Protein 9E7Q (pdb70)

Solvent-accessible surface area: 4250 Å² total; per-residue (Å²): 134,116,87,45,92,80,35,144,90,18,74,76,85,4,35,92,2,104,115,122,32,115,242,207,74,54,117,96,83,116,94,58,47,79,98,2,30,102,8,125,102,71,5,94,170,76,70,77,117,140

Sequence (50 aa):
DVESVNQKLDDVIAALARIEADRVESVNQKLDDVIAALARIEADRKNSNE

Radius of gyration: 12.18 Å; Cα contacts (8 Å, |Δi|>4): 29; chains: 2; bounding box: 19×40×23 Å

Foldseek 3Di:
DVVVVVVVVVVVVVVVVVVVVVD/DDDPVRVVVVVVVVVVVVVCVVVVVVD

Secondary structure (DSSP, 8-state):
-HHHHHHHHHHHHHHHHHHHHT-/---HHHHHHHHHHHHHHHHHHHHHHH-

B-factor: mean 26.49, std 18.0, range [9.79, 80.51]

Structure (mmCIF, N/CA/C/O backbone):
data_9E7Q
#
_entry.id   9E7Q
#
_cell.length_a   76.564
_cell.length_b   76.564
_cell.length_c   76.564
_cell.angle_alpha   90.000
_cell.angle_beta   90.000
_cell.angle_gamma   90.000
#
_symmetry.space_group_name_H-M   'P 41 3 2'
#
loop_
_entity.id
_entity.type
_entity.pdbx_description
1 polymer 'FHA domain-containing protein'
2 non-polymer 'SULFATE ION'
3 water water
#
loop_
_atom_site.group_PDB
_atom_site.id
_atom_site.type_symbol
_atom_site.label_atom_id
_atom_site.label_alt_id
_atom_site.label_comp_id
_atom_site.label_asym_id
_atom_site.label_entity_id
_atom_site.label_seq_id
_atom_site.pdbx_PDB_ins_code
_atom_site.Cartn_x
_atom_site.Cartn_y
_atom_site.Cartn_z
_atom_site.occupancy
_atom_site.B_iso_or_equiv
_atom_site.auth_seq_id
_atom_site.auth_comp_id
_atom_site.auth_asym_id
_atom_site.auth_atom_id
_atom_site.pdbx_PDB_model_num
ATOM 1 N N . ASP A 1 3 ? 51.03249 57.22645 67.34953 1.000 44.56080 522 ASP A N 1
ATOM 2 C CA . ASP A 1 3 ? 49.86966 57.32806 68.22281 1.000 43.65563 522 ASP A CA 1
ATOM 3 C C . ASP A 1 3 ? 48.72416 56.41083 67.79384 1.000 37.64995 522 ASP A C 1
ATOM 4 O O . ASP A 1 3 ? 48.85752 55.60363 66.86509 1.000 35.39499 522 ASP A O 1
ATOM 9 N N . VAL A 1 4 ? 47.57810 56.57127 68.46504 1.000 37.02458 523 VAL A N 1
ATOM 10 C CA . VAL A 1 4 ? 46.42436 55.71775 68.18815 1.000 34.09069 523 VAL A CA 1
ATOM 11 C C . VAL A 1 4 ? 45.97524 55.87264 66.74010 1.000 29.08142 523 VAL A C 1
ATOM 12 O O . VAL A 1 4 ? 45.61307 54.88896 66.08255 1.000 29.52924 523 VAL A O 1
ATOM 16 N N . GLU A 1 5 ? 46.01367 57.09653 66.21132 1.000 30.00365 524 GLU A N 1
ATOM 17 C CA . GLU A 1 5 ? 45.64007 57.30584 64.81604 1.000 28.59520 524 GLU A CA 1
ATOM 18 C C . GLU A 1 5 ? 46.54621 56.52309 63.86593 1.000 25.93767 524 GLU A C 1
ATOM 19 O O . GLU A 1 5 ? 46.06621 55.87087 62.93868 1.000 23.98420 524 GLU A O 1
ATOM 25 N N . SER A 1 6 ? 47.86180 56.57275 64.08932 1.000 25.27175 525 SER A N 1
ATOM 26 C CA . SER A 1 6 ? 48.79291 55.83906 63.23844 1.000 24.52527 525 SER A CA 1
ATOM 27 C C . SER A 1 6 ? 48.54280 54.33120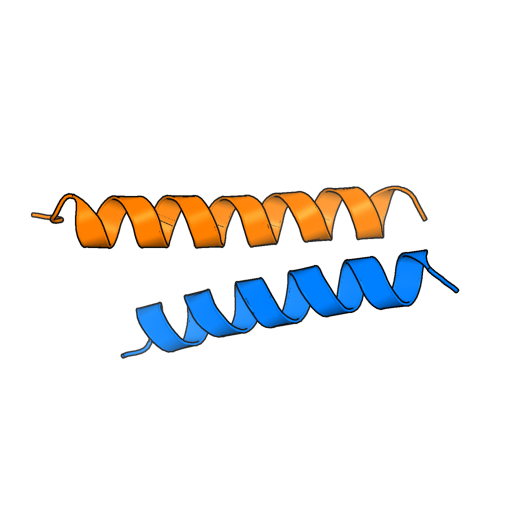 63.32716 1.000 19.21816 525 SER A C 1
ATOM 28 O O . SER A 1 6 ? 48.55860 53.61803 62.30942 1.000 19.07175 525 SER A O 1
ATOM 31 N N . VAL A 1 7 ? 48.29496 53.82317 64.53329 1.000 20.24151 526 VAL A N 1
ATOM 32 C CA . VAL A 1 7 ? 48.00397 52.40195 64.68596 1.000 18.47174 526 VAL A CA 1
ATOM 33 C C . VAL A 1 7 ? 46.75915 5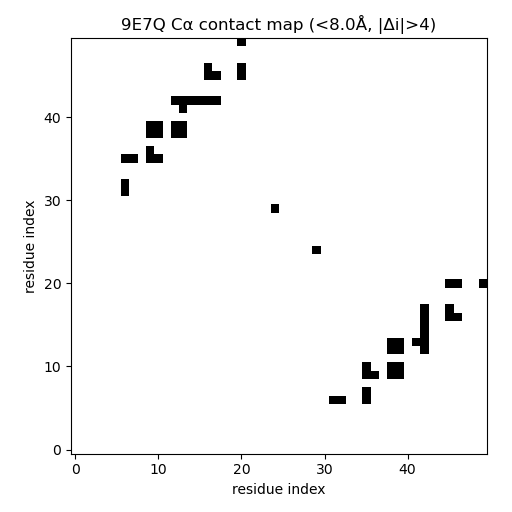2.02246 63.88270 1.000 17.97093 526 VAL A C 1
ATOM 34 O O . VAL A 1 7 ? 46.73910 51.01070 63.16153 1.000 15.88238 526 VAL A O 1
ATOM 38 N N . ASN A 1 8 ? 45.70309 52.83985 63.99188 1.000 17.92891 527 ASN A N 1
ATOM 39 C CA . ASN A 1 8 ? 44.46945 52.58112 63.26552 1.000 17.43884 527 ASN A CA 1
ATOM 40 C C . ASN A 1 8 ? 44.71501 52.58092 61.76597 1.000 16.96170 527 ASN A C 1
ATOM 41 O O . ASN A 1 8 ? 44.21400 51.70629 61.05997 1.000 16.20845 527 ASN A O 1
ATOM 46 N N . GLN A 1 9 ? 45.50989 53.53857 61.27599 1.000 17.36124 528 GLN A N 1
ATOM 47 C CA . GLN A 1 9 ? 45.73224 53.66269 59.84253 1.000 16.45429 528 GLN A CA 1
ATOM 48 C C . GLN A 1 9 ? 46.53518 52.48256 59.32467 1.000 14.30500 528 GLN A C 1
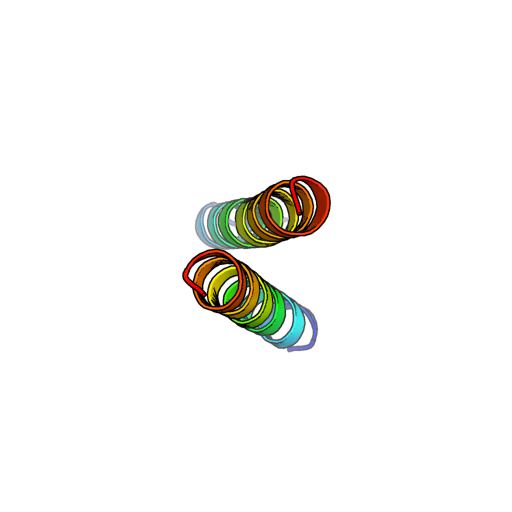ATOM 49 O O . GLN A 1 9 ? 46.24226 51.96003 58.24448 1.000 14.86762 528 GLN A O 1
ATOM 55 N N . LYS A 1 10 ? 47.52854 52.01643 60.08772 1.000 15.01688 529 LYS A N 1
ATOM 56 C CA . LYS A 1 10 ? 48.26005 50.83309 59.64929 1.000 14.23061 529 LYS A CA 1
ATOM 57 C C . LYS A 1 10 ? 47.36917 49.60414 59.67012 1.000 13.28825 529 LYS A C 1
ATOM 58 O O . LYS A 1 10 ? 47.44341 48.76778 58.75608 1.000 13.03043 529 LYS A O 1
ATOM 64 N N . LEU A 1 11 ? 46.52153 49.46515 60.70308 1.000 12.83619 530 LEU A N 1
ATOM 65 C CA . LEU A 1 11 ? 45.59211 48.33664 60.71763 1.000 11.40337 530 LEU A CA 1
ATOM 66 C C . LEU A 1 11 ? 44.64364 48.37945 59.52413 1.000 12.18593 530 LEU A C 1
ATOM 67 O O . LEU A 1 11 ? 44.28134 47.33429 58.99289 1.000 12.33888 530 LEU A O 1
ATOM 72 N N . ASP A 1 12 ? 44.22380 49.57338 59.08834 1.000 12.48929 531 ASP A N 1
ATOM 73 C CA . ASP A 1 12 ? 43.38289 49.65712 57.89216 1.000 12.21408 531 ASP A CA 1
ATOM 74 C C . 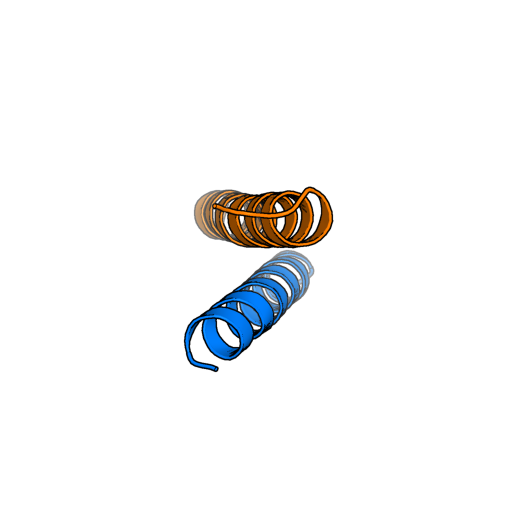ASP A 1 12 ? 44.12442 49.10489 56.66945 1.000 12.72335 531 ASP A C 1
ATOM 75 O O . ASP A 1 12 ? 43.53368 48.37839 55.85945 1.000 11.80586 531 ASP A O 1
ATOM 80 N N . ASP A 1 13 ? 45.42481 49.42283 56.51888 1.000 11.97729 532 ASP A N 1
ATOM 81 C CA . ASP A 1 13 ? 46.19217 48.83444 55.42173 1.000 11.79337 532 ASP A CA 1
ATOM 82 C C . ASP A 1 13 ? 46.25226 47.32414 55.54856 1.000 10.69022 532 ASP A C 1
ATOM 83 O O . ASP A 1 13 ? 46.11363 46.60579 54.54903 1.000 12.28469 532 ASP A O 1
ATOM 88 N N . VAL A 1 14 ? 46.47061 46.83023 56.76847 1.000 11.12427 533 VAL A N 1
ATOM 89 C CA . VAL A 1 14 ? 46.52400 45.38030 57.02998 1.000 11.41194 533 VAL A CA 1
ATOM 90 C C . VAL A 1 14 ? 45.22245 44.71370 56.59439 1.000 10.77699 533 VAL A C 1
ATOM 91 O O . VAL A 1 14 ? 45.22480 43.68398 55.91064 1.000 11.49903 533 VAL A O 1
ATOM 95 N N . ILE A 1 15 ? 44.09355 45.30308 56.97205 1.000 11.09650 534 ILE A N 1
ATOM 96 C CA . ILE A 1 15 ? 42.77536 44.72774 56.66589 1.000 11.97769 534 ILE A CA 1
ATOM 97 C C . ILE A 1 15 ? 42.47067 44.74787 55.16980 1.000 12.24169 534 ILE A C 1
ATOM 98 O O . ILE A 1 15 ? 41.87799 43.79627 54.63637 1.000 11.99556 534 ILE A O 1
ATOM 103 N N . ALA A 1 16 ? 42.92655 45.78204 54.45109 1.000 11.16530 535 ALA A N 1
ATOM 104 C CA . ALA A 1 16 ? 42.76585 45.79270 52.99855 1.000 11.64196 535 ALA A CA 1
ATOM 105 C C . ALA A 1 16 ? 43.59993 44.68337 52.34396 1.000 11.26388 535 ALA A C 1
ATOM 106 O O . ALA A 1 16 ? 43.12877 44.00812 51.41171 1.000 11.84590 535 ALA A O 1
ATOM 108 N N . ALA A 1 17 ? 44.84428 44.48424 52.79772 1.000 11.17529 536 ALA A N 1
ATOM 109 C CA . ALA A 1 17 ? 45.64693 43.41142 52.23621 1.000 10.17068 536 ALA A CA 1
ATOM 110 C C . ALA A 1 17 ? 45.00813 42.05570 52.51405 1.000 11.33969 536 ALA A C 1
ATOM 111 O O . ALA A 1 17 ? 44.95361 41.19748 51.61539 1.000 11.60930 536 ALA A O 1
ATOM 113 N N . LEU A 1 18 ? 44.51131 41.84007 53.74040 1.000 11.03885 537 LEU A N 1
ATOM 114 C CA . LEU A 1 18 ? 43.82216 40.59104 54.05854 1.000 10.96012 537 LEU A CA 1
ATOM 115 C C . LEU A 1 18 ? 42.64783 40.37561 53.10520 1.000 10.19658 537 LEU A C 1
ATOM 116 O O . LEU A 1 18 ? 42.38689 39.24783 52.67396 1.000 12.18576 537 LEU A O 1
ATOM 121 N N . ALA A 1 19 ? 41.89126 41.44596 52.81863 1.000 11.54938 538 ALA A N 1
ATOM 122 C CA . ALA A 1 19 ? 40.72060 41.29431 51.95148 1.000 11.07266 538 ALA A CA 1
ATOM 123 C C . ALA A 1 19 ? 41.13443 40.87252 50.53560 1.000 11.88055 538 ALA A C 1
ATOM 124 O O . ALA A 1 19 ? 40.51406 39.99180 49.90728 1.000 14.14768 538 ALA A O 1
ATOM 126 N N . ARG A 1 20 ? 42.21117 41.45007 50.02765 1.000 11.92002 539 ARG A N 1
ATOM 127 C CA . ARG A 1 20 ? 42.71113 41.03382 48.71934 1.000 12.34187 539 ARG A CA 1
ATOM 128 C C . ARG A 1 20 ? 43.19125 39.59546 48.74522 1.000 11.32428 539 ARG A C 1
ATOM 129 O O . ARG A 1 20 ? 42.90362 38.83292 47.81579 1.000 14.25490 539 ARG A O 1
ATOM 137 N N . ILE A 1 21 ? 43.94233 39.20718 49.79248 1.000 11.51425 540 ILE A N 1
ATOM 138 C CA . ILE A 1 21 ? 44.43152 37.84207 49.88756 1.000 12.74218 540 ILE A CA 1
ATOM 139 C C . ILE A 1 21 ? 43.25269 36.87094 49.88833 1.000 13.34261 540 ILE A C 1
ATOM 140 O O . ILE A 1 21 ? 43.24330 35.87524 49.15923 1.000 14.26342 540 ILE A O 1
ATOM 145 N N . GLU A 1 22 ? 42.24194 37.12686 50.73823 1.000 13.10106 541 GLU A N 1
ATOM 146 C CA . GLU A 1 22 ? 41.12001 36.18346 50.81677 1.000 14.58012 541 GLU A CA 1
ATOM 147 C C . GLU A 1 22 ? 40.31728 36.14150 49.521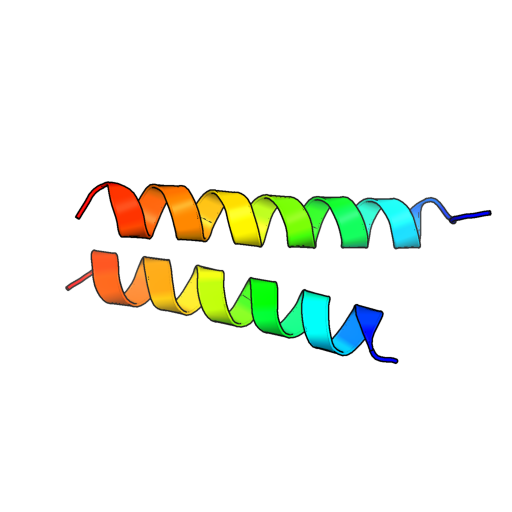86 1.000 17.43072 541 GLU A C 1
ATOM 148 O O . GLU A 1 22 ? 39.77599 35.08814 49.17547 1.000 18.85394 541 GLU A O 1
ATOM 154 N N . ALA A 1 23 ? 40.20726 37.25929 48.80676 1.000 16.84319 542 ALA A N 1
ATOM 155 C CA . ALA A 1 23 ? 39.46540 37.25824 47.56259 1.000 19.20825 542 ALA A CA 1
ATOM 156 C C . ALA A 1 23 ? 40.22516 36.51286 46.48119 1.000 21.42947 542 ALA A C 1
ATOM 157 O O . ALA A 1 23 ? 39.60800 36.01808 45.53487 1.000 26.08207 542 ALA A O 1
ATOM 159 N N . ASP A 1 24 ? 41.54473 36.38097 46.62006 1.000 21.92471 543 ASP A N 1
ATOM 160 C CA . ASP A 1 24 ? 42.38669 35.68002 45.65806 1.000 26.96990 543 ASP A CA 1
ATOM 161 C C . ASP A 1 24 ? 42.41920 34.18490 45.90050 1.000 32.20566 543 ASP A C 1
ATOM 162 O O . ASP A 1 24 ? 43.18084 33.49331 45.22597 1.000 36.57272 543 ASP A O 1
ATOM 167 N N . ARG A 1 25 ? 41.65724 33.68092 46.86687 1.000 32.51410 544 ARG A N 1
ATOM 168 C CA . ARG A 1 25 ? 41.52674 32.24156 47.05166 1.000 42.30230 544 ARG A CA 1
ATOM 169 C C . ARG A 1 25 ? 41.12553 31.57478 45.73016 1.000 46.16072 544 ARG A C 1
ATOM 170 O O . ARG A 1 25 ? 40.29038 32.09496 44.99121 1.000 50.51644 544 ARG A O 1
ATOM 178 N N . VAL B 1 4 ? 43.57172 72.40778 61.20936 1.000 72.33384 523 VAL B N 1
ATOM 179 C CA . VAL B 1 4 ? 44.65016 71.95655 62.08106 1.000 70.42574 523 VAL B CA 1
ATOM 180 C C . VAL B 1 4 ? 45.53928 70.92144 61.37736 1.000 68.47329 523 VAL B C 1
ATOM 181 O O . VAL B 1 4 ? 46.74019 70.83591 61.64991 1.000 70.61681 523 VAL B O 1
ATOM 185 N N . GLU B 1 5 ? 44.94917 70.15474 60.45654 1.000 63.38338 524 GLU B N 1
ATOM 186 C CA . GLU B 1 5 ? 45.64692 69.04866 59.80809 1.000 58.45312 524 GLU B CA 1
ATOM 187 C C . GLU B 1 5 ? 46.51084 69.51062 58.63461 1.000 51.48310 524 GLU B C 1
ATOM 188 O O . GLU B 1 5 ? 46.09258 70.32741 57.80535 1.000 51.08596 524 GLU B O 1
ATOM 194 N N . SER B 1 6 ? 47.70831 68.93941 58.53604 1.000 41.75783 525 SER B N 1
ATOM 195 C CA . SER B 1 6 ? 48.55059 69.24463 57.39548 1.000 31.94353 525 SER B CA 1
ATOM 196 C C . SER B 1 6 ? 48.04893 68.50412 56.14838 1.000 25.35588 525 SER B C 1
ATOM 197 O O . SER B 1 6 ? 47.19227 67.59539 56.19915 1.000 23.05790 525 SER B O 1
ATOM 200 N N . VAL B 1 7 ? 48.59865 68.90938 55.00719 1.000 23.22345 526 VAL B N 1
ATOM 201 C CA . VAL B 1 7 ? 48.37153 68.16535 53.76589 1.000 19.39941 526 VAL B CA 1
ATOM 202 C C . VAL B 1 7 ? 48.77081 66.70298 53.94707 1.000 18.10505 526 VAL B C 1
ATOM 203 O O .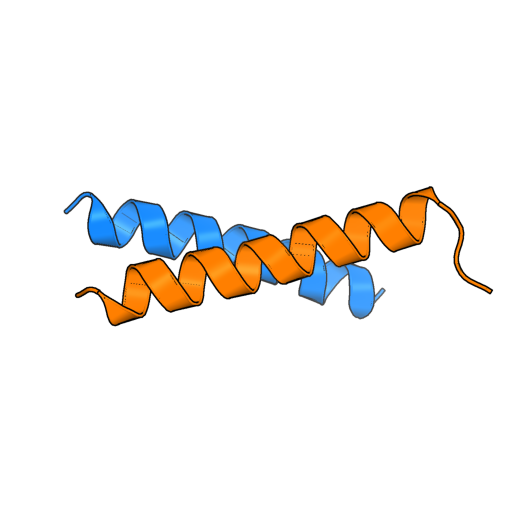 VAL B 1 7 ? 48.05513 65.78132 53.52589 1.000 17.08966 526 VAL B O 1
ATOM 207 N N . ASN B 1 8 ? 49.89361 66.46595 54.61760 1.000 20.13950 527 ASN B N 1
ATOM 208 C CA . ASN B 1 8 ? 50.37814 65.10350 54.77193 1.000 20.87300 527 ASN B CA 1
ATOM 209 C C . ASN B 1 8 ? 49.43076 64.27731 55.62973 1.000 18.33838 527 ASN B C 1
ATOM 210 O O . ASN B 1 8 ? 49.12325 63.11708 55.29930 1.000 17.29742 527 ASN B O 1
ATOM 215 N N . GLN B 1 9 ? 48.92272 64.87322 56.71183 1.000 19.17402 528 GLN B N 1
ATOM 216 C CA . GLN B 1 9 ? 47.97968 64.17430 57.56896 1.000 18.21435 528 GLN B CA 1
ATOM 217 C C . GLN B 1 9 ? 46.68080 63.89866 56.84308 1.000 15.52193 528 GLN B C 1
ATOM 218 O O . GLN B 1 9 ? 46.13191 62.80900 56.97544 1.000 16.76321 528 GLN B O 1
ATOM 224 N N . LYS B 1 10 ? 46.19587 64.85741 56.04475 1.000 16.06454 529 LYS B N 1
ATOM 225 C CA . LYS B 1 10 ? 44.98324 64.61068 55.26753 1.000 13.75731 529 LYS B CA 1
ATOM 226 C C . LYS B 1 10 ? 45.18906 63.47446 54.26796 1.000 11.97750 529 LYS B C 1
ATOM 227 O O . LYS B 1 10 ? 44.30446 62.63610 54.10224 1.000 12.95889 529 LYS B O 1
ATOM 233 N N . LEU B 1 11 ? 46.34624 63.43386 53.59317 1.000 13.14481 530 LEU B N 1
ATOM 234 C CA . LEU B 1 11 ? 46.59079 62.34609 52.65712 1.000 13.02616 530 LEU B CA 1
ATOM 235 C C . LEU B 1 11 ? 46.59980 60.99617 53.37581 1.000 12.55110 530 LEU B C 1
ATOM 236 O O . LEU B 1 11 ? 46.08279 60.00914 52.85184 1.000 13.21227 530 LEU B O 1
ATOM 241 N N . ASP B 1 12 ? 47.19793 60.91948 54.57169 1.000 12.61532 531 ASP B N 1
ATOM 242 C CA . ASP B 1 12 ? 47.17439 59.66035 55.30811 1.000 14.47892 531 ASP B CA 1
ATOM 243 C C . AS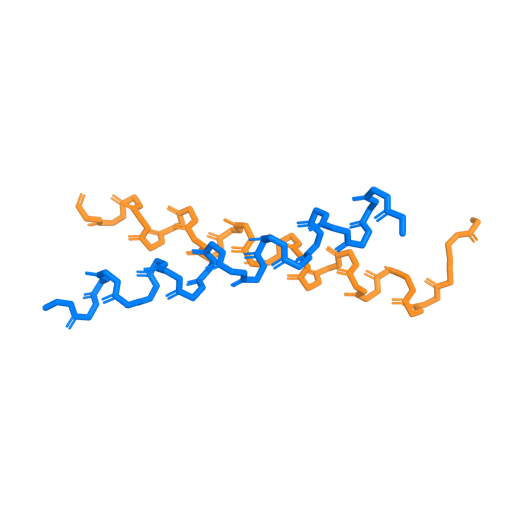P B 1 12 ? 45.75266 59.28860 55.69274 1.000 13.97285 531 ASP B C 1
ATOM 244 O O . ASP B 1 12 ? 45.38486 58.10316 55.66395 1.000 14.24716 531 ASP B O 1
ATOM 249 N N . ASP B 1 13 ? 44.92229 60.28327 56.04178 1.000 13.41232 532 ASP B N 1
ATOM 250 C CA . ASP B 1 13 ? 43.51156 60.01071 56.31659 1.000 13.05749 532 ASP B CA 1
ATOM 251 C C . ASP B 1 13 ? 42.82017 59.45334 55.08272 1.000 11.91308 532 ASP B C 1
ATOM 252 O O . ASP B 1 13 ? 41.98480 58.54311 55.19395 1.000 13.09925 532 ASP B O 1
ATOM 257 N N . VAL B 1 14 ? 43.10476 60.02886 53.90811 1.000 11.93382 533 VAL B N 1
ATOM 258 C CA . VAL B 1 14 ? 42.47678 59.56558 52.66447 1.000 11.42377 533 VAL B CA 1
ATOM 259 C C . VAL B 1 14 ? 42.89086 58.12827 52.36746 1.000 11.02809 533 VAL B C 1
ATOM 260 O O . VAL B 1 14 ? 42.05945 57.27216 52.01744 1.000 11.74028 533 VAL B O 1
ATOM 264 N N . ILE B 1 15 ? 44.18502 57.83392 52.52478 1.000 11.09833 534 ILE B N 1
ATOM 265 C CA . ILE B 1 15 ? 44.69914 56.49237 52.25694 1.000 12.04466 534 ILE B CA 1
ATOM 266 C C . ILE B 1 15 ? 44.02692 55.48089 53.17940 1.000 11.01373 534 ILE B C 1
ATOM 267 O O . ILE B 1 15 ? 43.60847 54.41788 52.73613 1.000 11.52901 534 ILE B O 1
ATOM 272 N N . ALA B 1 16 ? 43.85323 55.82607 54.46371 1.000 10.79220 535 ALA B N 1
ATOM 273 C CA . ALA B 1 16 ? 43.25526 54.88127 55.40560 1.000 11.63002 535 ALA B CA 1
ATOM 274 C C . ALA B 1 16 ? 41.77908 54.68216 55.09210 1.000 11.72165 535 ALA B C 1
ATOM 275 O O . ALA B 1 16 ? 41.27815 53.54874 55.15406 1.000 11.85662 535 ALA B O 1
ATOM 277 N N . ALA B 1 17 ? 41.04803 55.77515 54.78663 1.000 10.98227 536 ALA B N 1
ATOM 278 C CA . ALA B 1 17 ? 39.63673 55.62885 54.44695 1.000 12.46930 536 ALA B CA 1
ATOM 279 C C . ALA B 1 17 ? 39.46987 54.74182 53.22309 1.000 11.71933 536 ALA B C 1
ATOM 280 O O . ALA B 1 17 ? 38.56053 53.90859 53.17631 1.000 11.52992 536 ALA B O 1
ATOM 282 N N . LEU B 1 18 ? 40.32485 54.92498 52.21064 1.000 10.79778 537 LEU B N 1
ATOM 283 C CA . LEU B 1 18 ? 40.24089 54.08069 51.03056 1.000 10.73215 537 LEU B CA 1
ATOM 284 C C . LEU B 1 18 ? 40.55862 52.62274 51.35834 1.000 10.10178 537 LEU B C 1
ATOM 285 O O . LEU B 1 18 ? 39.98252 51.72276 50.74556 1.000 11.13501 537 LEU B O 1
ATOM 290 N N . ALA B 1 19 ? 41.52099 52.37235 52.25443 1.000 9.78978 538 ALA B N 1
ATOM 291 C CA . ALA B 1 19 ? 41.78897 50.99861 52.69221 1.000 10.85681 538 ALA B CA 1
ATOM 292 C C . ALA B 1 19 ? 40.54892 50.38509 53.33630 1.000 10.89810 538 ALA B C 1
ATOM 293 O O . ALA B 1 19 ? 40.24931 49.20139 53.10363 1.000 11.94448 538 ALA B O 1
ATOM 295 N N . ARG B 1 20 ? 39.80030 51.17341 54.13473 1.000 11.11936 539 ARG B N 1
ATOM 296 C CA . ARG B 1 20 ? 38.57179 50.63721 54.74129 1.000 10.87909 539 ARG B CA 1
ATOM 297 C C . ARG B 1 20 ? 37.52332 50.34859 53.67752 1.000 10.86039 539 ARG B C 1
ATOM 298 O O . ARG B 1 20 ? 36.86457 49.30295 53.72052 1.000 13.70735 539 ARG B O 1
ATOM 306 N N . ILE B 1 21 ? 37.34913 51.26908 52.72076 1.000 10.97820 540 ILE B N 1
ATOM 307 C CA . ILE B 1 21 ? 36.36400 51.08171 51.66991 1.000 11.78999 540 ILE B CA 1
ATOM 308 C C . ILE B 1 21 ? 36.74078 49.87670 50.81479 1.000 12.21830 540 ILE B C 1
ATOM 309 O O . ILE B 1 21 ? 35.88137 49.05911 50.44095 1.000 13.20182 540 ILE B O 1
ATOM 314 N N . GLU B 1 22 ? 38.02544 49.76334 50.45685 1.000 11.33341 541 GLU B N 1
ATOM 315 C CA . GLU B 1 22 ? 38.47682 48.65157 49.63073 1.000 11.81775 541 GLU B CA 1
ATOM 316 C C . GLU B 1 22 ? 38.20901 47.31391 50.31517 1.000 12.17473 541 GLU B C 1
ATOM 317 O O . GLU B 1 22 ? 37.70758 46.36328 49.68528 1.000 13.05327 541 GLU B O 1
ATOM 323 N N . ALA B 1 23 ? 38.51749 47.21982 51.61530 1.000 12.34331 542 ALA B N 1
ATOM 324 C CA . ALA B 1 23 ? 38.26460 45.97578 52.33844 1.000 12.73118 542 ALA B CA 1
ATOM 325 C C . ALA B 1 23 ? 36.77998 45.68552 52.42784 1.000 13.06331 542 ALA B C 1
ATOM 326 O O . ALA B 1 23 ? 36.34904 44.53817 52.23094 1.000 15.66515 542 ALA B O 1
ATOM 328 N N . ASP B 1 24 ? 35.97935 46.72003 52.66519 1.000 14.33925 543 ASP B N 1
ATOM 329 C CA . ASP B 1 24 ? 34.54424 46.51621 52.80184 1.000 16.74892 543 ASP B CA 1
ATOM 330 C C . ASP B 1 24 ? 33.95659 46.01310 51.49092 1.000 18.90927 543 ASP B C 1
ATOM 331 O O . ASP B 1 24 ? 33.15866 45.06335 51.46848 1.000 23.49991 543 ASP B O 1
ATOM 336 N N . ARG B 1 25 ? 34.35596 46.61304 50.37906 1.000 18.64732 544 ARG B N 1
ATOM 337 C CA . ARG B 1 25 ? 33.79045 46.19752 49.11127 1.000 20.09081 544 ARG B CA 1
ATOM 338 C C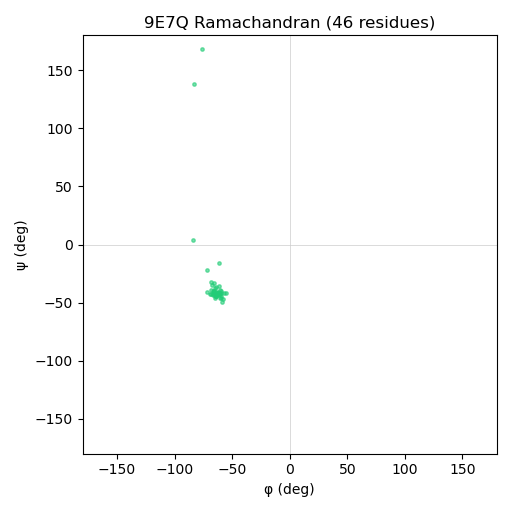 . ARG B 1 25 ? 34.24933 44.78664 48.73980 1.000 22.12000 544 ARG B C 1
ATOM 339 O O . ARG B 1 25 ? 33.44863 43.97015 48.28362 1.000 25.16302 544 ARG B O 1
ATOM 347 N N . LYS B 1 26 ? 35.53135 44.47900 48.95048 1.000 21.04310 545 LYS B N 1
ATOM 348 C CA . LYS B 1 26 ? 36.06782 43.17238 48.60053 1.000 23.38305 545 LYS B CA 1
ATOM 349 C C . LYS B 1 26 ? 35.42196 42.09521 49.46276 1.000 27.45703 545 LYS B C 1
ATOM 350 O O . LYS B 1 26 ? 34.98276 41.05042 48.96199 1.000 31.78612 545 LYS B O 1
ATOM 356 N N . ASN B 1 27 ? 35.33542 42.35086 50.76907 1.000 26.98362 546 ASN B N 1
ATOM 357 C CA . ASN B 1 27 ? 34.76791 41.37000 51.68573 1.000 29.60759 546 ASN B CA 1
ATOM 358 C C . ASN B 1 27 ? 33.27855 41.18746 51.44688 1.000 34.55302 546 ASN B C 1
ATOM 359 O O . ASN B 1 27 ? 32.76196 40.07824 51.62140 1.000 36.24240 546 ASN B O 1
ATOM 364 N N . SER B 1 28 ? 32.57758 42.24848 51.03489 1.000 41.13123 547 SER B N 1
ATOM 365 C CA . SER B 1 28 ? 31.13771 42.14527 50.79667 1.000 48.95379 547 SER B CA 1
ATOM 366 C C . SER B 1 28 ? 30.83834 41.33744 49.53874 1.000 55.00063 547 SER B C 1
ATOM 367 O O . SER B 1 28 ? 29.90717 40.51877 49.52162 1.000 53.87736 547 SER B O 1
ATOM 370 N N . ASN B 1 29 ? 31.61728 41.54688 48.47738 1.000 60.71748 548 ASN B N 1
ATOM 371 C CA . ASN B 1 29 ? 31.35505 40.87217 47.21333 1.000 68.42656 548 ASN B CA 1
ATOM 372 C C . ASN B 1 29 ? 31.44801 39.34878 47.31158 1.000 73.99717 548 ASN B C 1
ATOM 373 O O . ASN B 1 29 ? 30.94213 38.66075 46.41454 1.000 75.21892 548 ASN B O 1
ATOM 378 N N . GLU B 1 30 ? 32.04415 38.81119 48.38190 1.000 77.03498 549 GLU B N 1
ATOM 379 C CA . GLU B 1 30 ? 32.09775 37.36022 48.62266 1.000 78.15686 549 GLU B CA 1
ATOM 380 C C . GLU B 1 30 ? 30.71292 36.78181 48.92386 1.000 78.65641 549 GLU B C 1
ATOM 381 O O . GLU B 1 30 ? 30.11293 37.07419 49.96254 1.000 79.13005 549 GLU B O 1
#

InterPro domains:
  IPR000253 Forkhead-associated (FHA) domain [PS50006] (28-87)
  IPR032401 Enhancer of mRNA-decapping protein 4, WD40 repeat region [PF16529] (52-377)
  IPR044938 Enhancer of mRNA-decapping protein 4, conserved C-terminal domain superfamily [G3DSA:1.10.220.100] (734-819)
  IPR045152 Enhancer of mRNA-decapping protein 4-like [PTHR15598] (7-526)
  IPR049404 Enhancer of mRNA-decapping protein 4, C-terminal [PF21289] (700-810)
  IPR060769 EIF3B-like, beta-propeller domain superfamily [SSF69322] (94-351)

Organism: Caenorhabditis elegans (NCBI:txid6239)